Protein AF-A1ZEL5-F1 (afdb_monomer)

Organism: NCBI:txid313606

Sequence (64 aa):
MEQWEAIHEGFLRYYFSLSSTEIDSLSDDEFARQIALLEYIRDEERKQTAVNVSQSGASTAISF

Solvent-accessible surface area (backbone atoms only — not comparable to full-atom values): 3807 Å² total; per-residue (Å²): 130,57,77,67,56,59,55,50,51,56,49,44,33,69,78,68,68,47,50,72,70,56,58,73,67,46,52,72,71,53,47,51,49,53,51,54,51,51,52,50,52,52,51,51,52,50,53,53,48,56,52,51,55,58,50,57,60,55,64,69,75,73,78,129

Structure (mmCIF, N/CA/C/O backbone):
data_AF-A1ZEL5-F1
#
_entry.id   AF-A1ZEL5-F1
#
loop_
_atom_site.group_PDB
_atom_site.id
_atom_site.type_symbol
_atom_site.label_atom_id
_atom_site.label_alt_id
_atom_site.label_comp_id
_atom_site.label_asym_id
_atom_site.label_entity_id
_atom_site.label_seq_id
_atom_site.pdbx_PDB_ins_code
_atom_site.Cartn_x
_atom_site.Cartn_y
_atom_site.Cartn_z
_atom_site.occupancy
_atom_site.B_iso_or_equiv
_atom_site.auth_seq_id
_atom_site.auth_comp_id
_atom_site.auth_asym_id
_atom_site.auth_atom_id
_atom_site.pdbx_PDB_model_num
ATOM 1 N N . MET A 1 1 ? 6.011 10.804 -13.314 1.00 57.84 1 MET A N 1
ATOM 2 C CA . MET A 1 1 ? 5.188 10.261 -12.227 1.00 57.84 1 MET A CA 1
ATOM 3 C C . MET A 1 1 ? 3.946 11.095 -12.116 1.00 57.84 1 MET A C 1
ATOM 5 O O . MET A 1 1 ? 4.033 12.304 -11.903 1.00 57.84 1 MET A O 1
ATOM 9 N N . GLU A 1 2 ? 2.809 10.457 -12.332 1.00 77.94 2 GLU A N 1
ATOM 10 C CA . GLU A 1 2 ? 1.519 11.074 -12.068 1.00 77.94 2 GLU A CA 1
ATOM 11 C C . GLU A 1 2 ? 1.361 11.251 -10.550 1.00 77.94 2 GLU A C 1
ATOM 13 O O . GLU A 1 2 ? 1.847 10.441 -9.763 1.00 77.94 2 GLU A O 1
ATOM 18 N N . GLN A 1 3 ? 0.701 12.323 -10.103 1.00 78.62 3 GLN A N 1
ATOM 19 C CA . GLN A 1 3 ? 0.523 12.616 -8.671 1.00 78.62 3 GLN A CA 1
ATOM 20 C C . GLN A 1 3 ? -0.093 11.434 -7.895 1.00 78.62 3 GLN A C 1
ATOM 22 O O . GLN A 1 3 ? 0.190 11.247 -6.713 1.00 78.62 3 GLN A O 1
ATOM 27 N N . TRP A 1 4 ? -0.920 10.637 -8.575 1.00 77.19 4 TRP A N 1
ATOM 28 C CA . TRP A 1 4 ? -1.542 9.431 -8.045 1.00 77.19 4 TRP A CA 1
ATOM 29 C C . TRP A 1 4 ? -0.508 8.363 -7.658 1.00 77.19 4 TRP A C 1
ATOM 31 O O . TRP A 1 4 ? -0.585 7.830 -6.554 1.00 77.19 4 TRP A O 1
ATOM 41 N N . GLU A 1 5 ? 0.494 8.102 -8.500 1.00 76.00 5 GLU A N 1
ATOM 42 C CA . GLU A 1 5 ? 1.531 7.088 -8.250 1.00 76.00 5 GLU A CA 1
ATOM 43 C C . GLU A 1 5 ? 2.372 7.446 -7.020 1.00 76.00 5 GLU A C 1
ATOM 45 O O . GLU A 1 5 ? 2.563 6.615 -6.136 1.00 76.00 5 GLU A O 1
ATOM 50 N N . ALA A 1 6 ? 2.776 8.715 -6.898 1.00 81.62 6 ALA A N 1
ATOM 51 C CA . ALA A 1 6 ? 3.589 9.194 -5.777 1.00 81.62 6 ALA A CA 1
ATOM 52 C C . ALA A 1 6 ? 2.873 9.069 -4.417 1.00 81.62 6 ALA A C 1
ATOM 54 O O . ALA A 1 6 ? 3.502 8.803 -3.390 1.00 81.62 6 ALA A O 1
ATOM 55 N N . ILE A 1 7 ? 1.546 9.251 -4.395 1.00 83.88 7 ILE A N 1
ATOM 56 C CA . ILE A 1 7 ? 0.740 9.065 -3.181 1.00 83.88 7 ILE A CA 1
ATOM 57 C C . ILE A 1 7 ? 0.721 7.585 -2.782 1.00 83.88 7 ILE A C 1
ATOM 59 O O . ILE A 1 7 ? 0.934 7.267 -1.611 1.00 83.88 7 ILE A O 1
ATOM 63 N N . HIS A 1 8 ? 0.491 6.682 -3.738 1.00 84.62 8 HIS A N 1
ATOM 64 C CA . HIS A 1 8 ? 0.436 5.246 -3.465 1.00 84.62 8 HIS A CA 1
ATOM 65 C C . HIS A 1 8 ? 1.801 4.690 -3.061 1.00 84.62 8 HIS A C 1
ATOM 67 O O . HIS A 1 8 ? 1.871 3.940 -2.091 1.00 84.62 8 HIS A O 1
ATOM 73 N N . GLU A 1 9 ? 2.885 5.126 -3.704 1.00 86.44 9 GLU A N 1
ATOM 74 C CA . GLU A 1 9 ? 4.249 4.772 -3.306 1.00 86.44 9 GLU A CA 1
ATOM 75 C C . GLU A 1 9 ? 4.498 5.122 -1.831 1.00 86.44 9 GLU A C 1
ATOM 77 O O . GLU A 1 9 ? 4.938 4.276 -1.053 1.00 86.44 9 GLU A O 1
ATOM 82 N N . GLY A 1 10 ? 4.132 6.334 -1.398 1.00 87.62 10 GLY A N 1
ATOM 83 C CA . GLY A 1 10 ? 4.263 6.748 0.000 1.00 87.62 10 GLY A CA 1
ATOM 84 C C . GLY A 1 10 ? 3.545 5.814 0.982 1.00 87.62 10 GLY A C 1
ATOM 85 O O . GLY A 1 10 ? 4.108 5.459 2.021 1.00 87.62 10 GLY A O 1
ATOM 86 N N . PHE A 1 11 ? 2.333 5.365 0.644 1.00 89.62 11 PHE A N 1
ATOM 87 C CA . PHE A 1 11 ? 1.590 4.416 1.474 1.00 89.62 11 PHE A CA 1
ATOM 88 C C . PHE A 1 11 ? 2.194 3.015 1.469 1.00 89.62 11 PHE A C 1
ATOM 90 O O . PHE A 1 11 ? 2.270 2.397 2.528 1.00 89.62 11 PHE A O 1
ATOM 97 N N . LEU A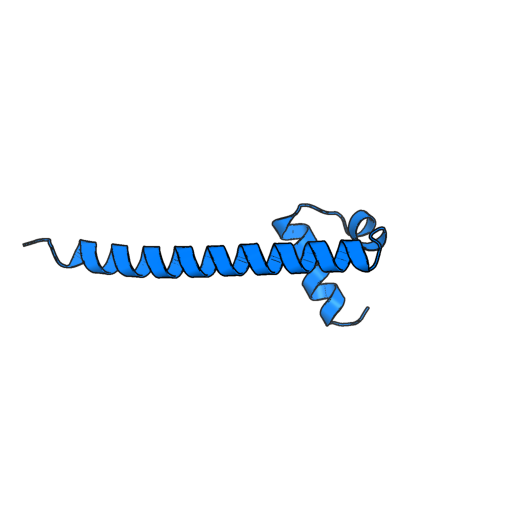 1 12 ? 2.646 2.524 0.316 1.00 91.31 12 LEU A N 1
ATOM 98 C CA . LEU A 1 12 ? 3.286 1.214 0.212 1.00 91.31 12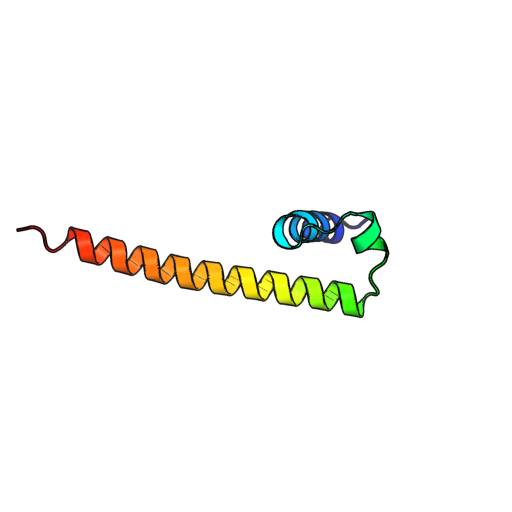 LEU A CA 1
ATOM 99 C C . LEU A 1 12 ? 4.565 1.153 1.050 1.00 91.31 12 LEU A C 1
ATOM 101 O O . LEU A 1 12 ? 4.781 0.195 1.794 1.00 91.31 12 LEU A O 1
ATOM 105 N N . ARG A 1 13 ? 5.372 2.215 1.007 1.00 92.88 13 ARG A N 1
ATOM 106 C CA . ARG A 1 13 ? 6.567 2.347 1.846 1.00 92.88 13 ARG A CA 1
ATOM 107 C C . ARG A 1 13 ? 6.221 2.376 3.336 1.00 92.88 13 ARG A C 1
ATOM 109 O O . ARG A 1 13 ? 6.926 1.773 4.136 1.00 92.88 13 ARG A O 1
ATOM 116 N N . TYR A 1 14 ? 5.140 3.058 3.715 1.00 90.38 14 TYR A N 1
ATOM 117 C CA . TYR A 1 14 ? 4.719 3.172 5.114 1.00 90.38 14 TYR A CA 1
ATOM 118 C C . TYR A 1 14 ? 4.126 1.869 5.677 1.00 90.38 14 TYR A C 1
ATOM 120 O O . TYR A 1 14 ? 4.541 1.430 6.746 1.00 90.38 14 TYR A O 1
ATOM 128 N N . TYR A 1 15 ? 3.183 1.240 4.968 1.00 89.25 15 TYR A N 1
ATOM 129 C CA . TYR A 1 15 ? 2.466 0.054 5.458 1.00 89.25 15 TYR A CA 1
ATOM 130 C C . TYR A 1 15 ? 3.239 -1.250 5.251 1.00 89.25 15 TYR A C 1
ATOM 132 O O . TYR A 1 15 ? 3.168 -2.140 6.096 1.00 89.25 15 TYR A O 1
ATOM 140 N N . PHE A 1 16 ? 3.982 -1.376 4.149 1.00 92.44 16 PHE A N 1
ATOM 141 C CA . PHE A 1 16 ? 4.645 -2.630 3.774 1.00 92.44 16 PHE A CA 1
ATOM 142 C C . PHE A 1 16 ? 6.169 -2.568 3.864 1.00 92.44 16 PHE A C 1
ATOM 144 O O .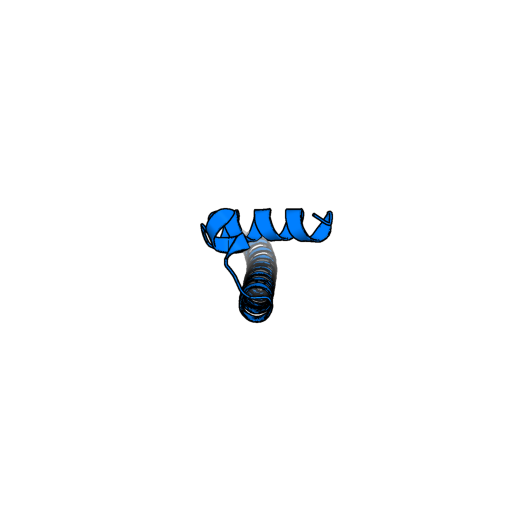 PHE A 1 16 ? 6.831 -3.561 3.584 1.00 92.44 16 PHE A O 1
ATOM 151 N N . SER A 1 17 ? 6.737 -1.430 4.284 1.00 92.94 17 SER A N 1
ATOM 152 C CA . SER A 1 17 ? 8.191 -1.227 4.390 1.00 92.94 17 SER A CA 1
ATOM 153 C C . SER A 1 17 ? 8.960 -1.473 3.085 1.00 92.94 17 SER A C 1
ATOM 155 O O . SER A 1 17 ? 10.154 -1.756 3.124 1.00 92.94 17 SER A O 1
ATOM 157 N N . LEU A 1 18 ? 8.293 -1.348 1.933 1.00 91.19 18 LEU A N 1
ATOM 158 C CA . LEU A 1 18 ? 8.946 -1.432 0.629 1.00 91.19 18 LEU A CA 1
ATOM 159 C C . LEU A 1 18 ? 9.833 -0.202 0.403 1.00 91.19 18 LEU A C 1
ATOM 161 O O . LEU A 1 18 ? 9.523 0.900 0.860 1.00 91.19 18 LEU A O 1
ATOM 165 N N . SER A 1 19 ? 10.937 -0.368 -0.314 1.00 93.19 19 SER A N 1
ATOM 166 C CA . SER A 1 19 ? 11.727 0.736 -0.863 1.00 93.19 19 SER A CA 1
ATOM 167 C C . SER A 1 19 ? 11.174 1.196 -2.215 1.00 93.19 19 SER A C 1
ATOM 169 O O . SER A 1 19 ? 10.472 0.449 -2.893 1.00 93.19 19 SER A O 1
ATOM 171 N N . SER A 1 20 ? 11.518 2.414 -2.645 1.00 90.06 20 SER A N 1
ATOM 172 C CA . SER A 1 20 ? 11.145 2.908 -3.981 1.00 90.06 20 SER A CA 1
ATOM 173 C C . SER A 1 20 ? 11.656 1.977 -5.086 1.00 90.06 20 SER A C 1
ATOM 175 O O . SER A 1 20 ? 10.913 1.647 -5.996 1.00 90.06 20 SER A O 1
ATOM 177 N N . THR A 1 21 ? 12.876 1.446 -4.943 1.00 92.94 21 THR A N 1
ATOM 178 C CA . THR A 1 21 ? 13.445 0.475 -5.890 1.00 92.94 21 THR A CA 1
ATOM 179 C C . THR A 1 21 ? 12.639 -0.822 -5.961 1.00 92.94 21 THR A C 1
ATOM 181 O O . THR A 1 21 ? 12.472 -1.378 -7.041 1.00 92.94 21 THR A O 1
ATOM 184 N N . GLU A 1 22 ? 12.149 -1.324 -4.824 1.00 92.62 22 GLU A N 1
ATOM 185 C CA . GLU A 1 22 ? 11.292 -2.514 -4.805 1.00 92.62 22 GLU A CA 1
ATOM 186 C C . GLU A 1 22 ? 9.945 -2.235 -5.470 1.00 92.62 22 GLU A C 1
ATOM 188 O O . GLU A 1 22 ? 9.474 -3.075 -6.229 1.00 92.62 22 GLU A O 1
ATOM 193 N N . ILE A 1 23 ? 9.364 -1.052 -5.249 1.00 90.12 23 ILE A N 1
ATOM 194 C CA . ILE A 1 23 ? 8.097 -0.638 -5.867 1.00 90.12 23 ILE A CA 1
ATOM 195 C C . ILE A 1 23 ? 8.251 -0.496 -7.385 1.00 90.12 23 ILE A C 1
ATOM 197 O O . ILE A 1 23 ? 7.435 -1.041 -8.121 1.00 90.12 23 ILE A O 1
ATOM 201 N N . ASP A 1 24 ? 9.328 0.139 -7.849 1.00 90.25 24 ASP A N 1
ATOM 202 C CA . ASP A 1 24 ? 9.644 0.291 -9.277 1.00 90.25 24 ASP A CA 1
ATOM 203 C C . ASP A 1 24 ? 9.910 -1.056 -9.972 1.00 90.25 24 ASP A C 1
ATOM 205 O O . ASP A 1 24 ? 9.819 -1.161 -11.194 1.00 90.25 24 ASP A O 1
ATOM 209 N N . SER A 1 25 ? 10.266 -2.091 -9.204 1.00 94.19 25 SER A N 1
ATOM 210 C CA . SER A 1 25 ? 10.501 -3.443 -9.721 1.00 94.19 25 SER A CA 1
ATOM 211 C C . SER A 1 25 ? 9.241 -4.309 -9.804 1.00 94.19 25 SER A C 1
ATOM 213 O O . SER A 1 25 ? 9.308 -5.410 -10.353 1.00 94.19 25 SER A O 1
ATOM 215 N N . LEU A 1 26 ? 8.109 -3.837 -9.268 1.00 92.25 26 LEU A N 1
ATOM 216 C CA . LEU A 1 26 ? 6.842 -4.559 -9.329 1.00 92.25 26 LEU A CA 1
ATOM 217 C C . LEU A 1 26 ? 6.282 -4.532 -10.750 1.00 92.25 26 LEU A C 1
ATOM 219 O O . LEU A 1 26 ? 6.282 -3.504 -11.423 1.00 92.25 26 LEU A O 1
ATOM 223 N N . SER A 1 27 ? 5.731 -5.662 -11.183 1.00 94.69 27 SER A N 1
ATOM 224 C CA . SER A 1 27 ? 4.823 -5.665 -12.331 1.00 94.69 27 SER A CA 1
ATOM 225 C C . SER A 1 27 ? 3.519 -4.930 -12.004 1.00 94.69 27 SER A C 1
ATOM 227 O O . SER A 1 27 ? 3.126 -4.843 -10.838 1.00 94.69 27 SER A O 1
ATOM 229 N N . ASP A 1 28 ? 2.793 -4.481 -13.030 1.00 89.00 28 ASP A N 1
ATOM 230 C CA . ASP A 1 28 ? 1.490 -3.819 -12.868 1.00 89.00 28 ASP A CA 1
ATOM 231 C C . ASP A 1 28 ? 0.508 -4.660 -12.027 1.00 89.00 28 ASP A C 1
ATOM 233 O O . ASP A 1 28 ? -0.179 -4.138 -11.148 1.00 89.00 28 ASP A O 1
ATOM 237 N N . ASP A 1 29 ? 0.489 -5.983 -12.230 1.00 94.88 29 ASP A N 1
ATOM 238 C CA . ASP A 1 29 ? -0.358 -6.919 -11.477 1.00 94.88 29 ASP A CA 1
ATOM 239 C C . ASP A 1 29 ? 0.060 -7.050 -10.005 1.00 94.88 29 ASP A C 1
ATOM 241 O O . ASP A 1 29 ? -0.766 -7.292 -9.120 1.00 94.88 29 ASP A O 1
ATOM 245 N N . GLU A 1 30 ? 1.358 -6.972 -9.715 1.00 93.69 30 GLU A N 1
ATOM 246 C CA . GLU A 1 30 ? 1.860 -6.986 -8.340 1.00 93.69 30 GLU A CA 1
ATOM 247 C C . GLU A 1 30 ? 1.577 -5.659 -7.654 1.00 93.69 30 GLU A C 1
ATOM 249 O O . GLU A 1 30 ? 1.061 -5.663 -6.537 1.00 93.69 30 GLU A O 1
ATOM 254 N N . PHE A 1 31 ? 1.821 -4.543 -8.338 1.00 90.06 31 PHE A N 1
ATOM 255 C CA . PHE A 1 31 ? 1.493 -3.214 -7.848 1.00 90.06 31 PHE A CA 1
ATOM 256 C C . PHE A 1 31 ? -0.001 -3.113 -7.517 1.00 90.06 31 PHE A C 1
ATOM 258 O O . PHE A 1 31 ? -0.358 -2.792 -6.383 1.00 90.06 31 PHE A O 1
ATOM 265 N N . ALA A 1 32 ? -0.883 -3.511 -8.441 1.00 90.69 32 ALA A N 1
ATOM 266 C CA . ALA A 1 32 ? -2.329 -3.528 -8.226 1.00 90.69 32 ALA A CA 1
ATOM 267 C C . ALA A 1 32 ? -2.743 -4.396 -7.023 1.00 90.69 32 ALA A C 1
ATOM 269 O O . ALA A 1 32 ? -3.614 -4.003 -6.243 1.00 90.69 32 ALA A O 1
ATOM 270 N N . ARG A 1 33 ? -2.094 -5.553 -6.820 1.00 93.75 33 ARG A N 1
ATOM 271 C CA . ARG A 1 33 ? -2.329 -6.402 -5.639 1.00 93.75 33 ARG A CA 1
ATOM 272 C C . ARG A 1 33 ? -1.918 -5.719 -4.336 1.00 93.75 33 ARG A C 1
ATOM 274 O O . ARG A 1 33 ? -2.655 -5.826 -3.356 1.00 93.75 33 ARG A O 1
ATOM 281 N N . GLN A 1 34 ? -0.792 -5.005 -4.317 1.00 93.06 34 GLN A N 1
ATOM 282 C CA . GLN A 1 34 ? -0.374 -4.247 -3.135 1.00 93.06 34 GLN A CA 1
ATOM 283 C C . GLN A 1 34 ? -1.353 -3.109 -2.817 1.00 93.06 34 GLN A C 1
ATOM 285 O O . GLN A 1 34 ? -1.686 -2.897 -1.649 1.00 93.06 34 GLN A O 1
ATOM 290 N N . ILE A 1 35 ? -1.881 -2.424 -3.839 1.00 91.56 35 ILE A N 1
ATOM 291 C CA . ILE A 1 35 ? -2.917 -1.397 -3.649 1.00 91.56 35 ILE A CA 1
ATOM 292 C C . ILE A 1 35 ? -4.199 -2.008 -3.073 1.00 91.56 35 ILE A C 1
ATOM 294 O O . ILE A 1 35 ? -4.725 -1.498 -2.086 1.00 91.56 35 ILE A O 1
ATOM 298 N N . ALA A 1 36 ? -4.674 -3.130 -3.618 1.00 92.88 36 ALA A N 1
ATOM 299 C CA . ALA A 1 36 ? -5.876 -3.796 -3.113 1.00 92.88 36 ALA A CA 1
ATOM 300 C C . ALA A 1 36 ? -5.730 -4.236 -1.642 1.00 92.88 36 ALA A C 1
ATOM 302 O O . ALA A 1 36 ? -6.658 -4.088 -0.845 1.00 92.88 36 ALA A O 1
ATOM 303 N N . LEU A 1 37 ? -4.551 -4.737 -1.257 1.00 94.19 37 LEU A N 1
ATOM 304 C CA . LEU A 1 37 ? -4.265 -5.103 0.130 1.00 94.19 37 LEU A CA 1
ATOM 305 C C . LEU A 1 37 ? -4.244 -3.876 1.055 1.00 94.19 37 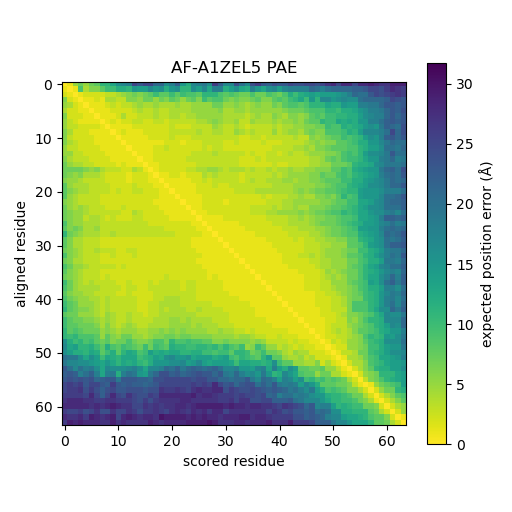LEU A C 1
ATOM 307 O O . LEU A 1 37 ? -4.796 -3.926 2.154 1.00 94.19 37 LEU A O 1
ATOM 311 N N . LEU A 1 38 ? -3.644 -2.769 0.610 1.00 92.75 38 LEU A N 1
ATOM 312 C CA . LEU A 1 38 ? -3.642 -1.504 1.346 1.00 92.75 38 LEU A CA 1
ATOM 313 C C . LEU A 1 38 ? -5.070 -1.001 1.601 1.00 92.75 38 LEU A C 1
ATOM 315 O O . 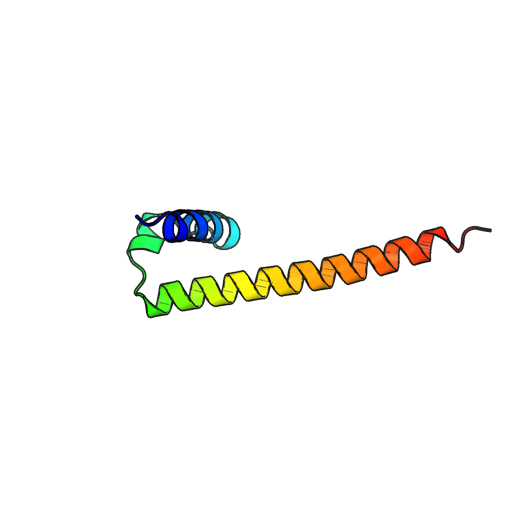LEU A 1 38 ? -5.391 -0.568 2.709 1.00 92.75 38 LEU A O 1
ATOM 319 N N . GLU A 1 39 ? -5.937 -1.055 0.590 1.00 91.12 39 GLU A N 1
ATOM 320 C CA . GLU A 1 39 ? -7.338 -0.651 0.724 1.00 91.12 39 GLU A CA 1
ATOM 321 C C . GLU A 1 39 ? -8.099 -1.526 1.719 1.00 91.12 39 GLU A C 1
ATOM 323 O O . GLU A 1 39 ? -8.831 -0.995 2.557 1.00 91.12 39 GLU A O 1
ATOM 328 N N . TYR A 1 40 ? -7.873 -2.842 1.684 1.00 92.88 40 TYR A N 1
ATOM 329 C CA . TYR A 1 40 ? -8.447 -3.773 2.652 1.00 92.88 40 TYR A CA 1
ATOM 330 C C . TYR A 1 40 ? -8.028 -3.437 4.091 1.00 92.88 40 TYR A C 1
ATOM 332 O O . TYR A 1 40 ? -8.885 -3.321 4.966 1.00 92.88 40 TYR A O 1
ATOM 340 N N . ILE A 1 41 ? -6.732 -3.210 4.336 1.00 90.44 41 ILE A N 1
ATOM 341 C CA . ILE A 1 41 ? -6.225 -2.840 5.669 1.00 90.44 41 ILE A CA 1
ATOM 342 C C . ILE A 1 41 ? -6.910 -1.563 6.168 1.00 90.44 41 ILE A C 1
ATOM 344 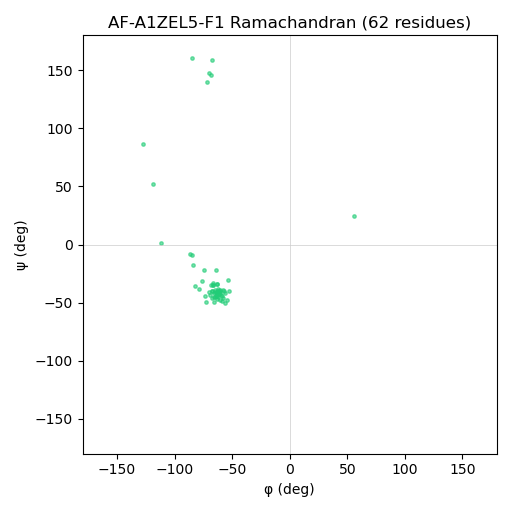O O . ILE A 1 41 ? -7.397 -1.521 7.297 1.00 90.44 41 ILE A O 1
ATOM 348 N N . ARG A 1 42 ? -7.013 -0.537 5.317 1.00 89.38 42 ARG A N 1
ATOM 349 C CA . ARG A 1 42 ? -7.667 0.731 5.677 1.00 89.38 42 ARG A CA 1
ATOM 350 C C . ARG A 1 42 ? -9.153 0.563 5.985 1.00 89.38 42 ARG A C 1
ATOM 352 O O . ARG A 1 42 ? -9.687 1.293 6.822 1.00 89.38 42 ARG A O 1
ATOM 359 N N . ASP A 1 43 ? -9.839 -0.348 5.301 1.00 92.00 43 ASP A N 1
ATOM 360 C CA . ASP A 1 43 ? -11.244 -0.649 5.578 1.00 92.00 43 ASP A CA 1
ATOM 361 C C . ASP A 1 43 ? -11.413 -1.350 6.935 1.00 92.00 43 ASP A C 1
ATOM 363 O O . ASP A 1 43 ? -12.261 -0.954 7.740 1.00 92.00 43 ASP A O 1
ATOM 367 N N . GLU A 1 44 ? -10.547 -2.313 7.249 1.00 92.75 44 GLU A N 1
ATOM 368 C CA . GLU A 1 44 ? -10.535 -2.980 8.555 1.00 92.75 44 GLU A CA 1
ATOM 369 C C . GLU A 1 44 ? -10.196 -2.007 9.700 1.00 92.75 44 GLU A C 1
ATOM 371 O O . GLU A 1 44 ? -10.876 -2.000 10.729 1.00 92.75 44 GLU A O 1
ATOM 376 N N . GLU A 1 45 ? -9.233 -1.098 9.509 1.00 89.38 45 GLU A N 1
ATOM 377 C CA . GLU A 1 45 ? -8.911 -0.042 10.482 1.00 89.38 45 GLU A CA 1
ATOM 378 C C . GLU A 1 45 ? -10.104 0.895 10.741 1.00 89.38 45 GLU A C 1
ATOM 380 O O . GLU A 1 45 ? -10.375 1.278 11.889 1.00 89.38 45 GLU A O 1
ATOM 385 N N . ARG A 1 46 ? -10.868 1.245 9.696 1.00 90.06 46 ARG A N 1
ATOM 386 C CA . ARG A 1 46 ? -12.095 2.049 9.831 1.00 90.06 46 ARG A CA 1
ATOM 387 C C . ARG A 1 46 ? -13.169 1.313 10.620 1.00 90.06 46 ARG A C 1
ATOM 389 O O . ARG A 1 46 ? -13.772 1.915 11.510 1.00 90.06 46 ARG A O 1
ATOM 396 N N . LYS A 1 47 ? -13.395 0.029 10.329 1.00 90.75 47 LYS A N 1
ATOM 397 C CA . LYS A 1 47 ? -14.352 -0.808 11.071 1.00 90.75 47 LYS A CA 1
ATOM 398 C C . LYS A 1 47 ? -13.962 -0.904 12.542 1.00 90.75 47 LYS A C 1
ATOM 400 O O . LYS A 1 47 ? -14.799 -0.648 13.406 1.00 90.75 4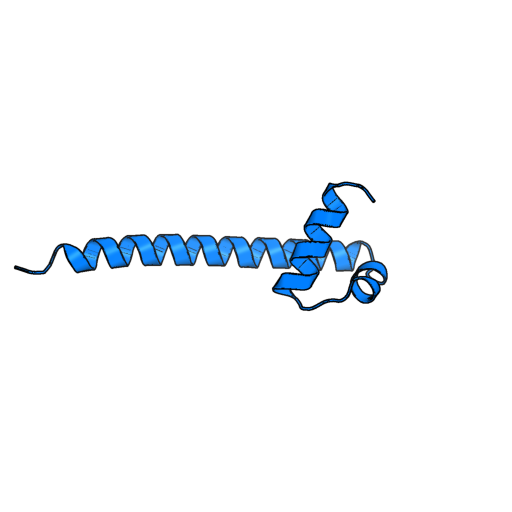7 LYS A O 1
ATOM 405 N N . GLN A 1 48 ? -12.691 -1.179 12.836 1.00 83.00 48 GLN A N 1
ATOM 406 C CA . GLN A 1 48 ? -12.196 -1.259 14.210 1.00 83.00 48 GLN A CA 1
ATOM 407 C C . GLN A 1 48 ? -12.363 0.072 14.954 1.00 83.00 48 GLN A C 1
ATOM 409 O O . GLN A 1 48 ? -12.787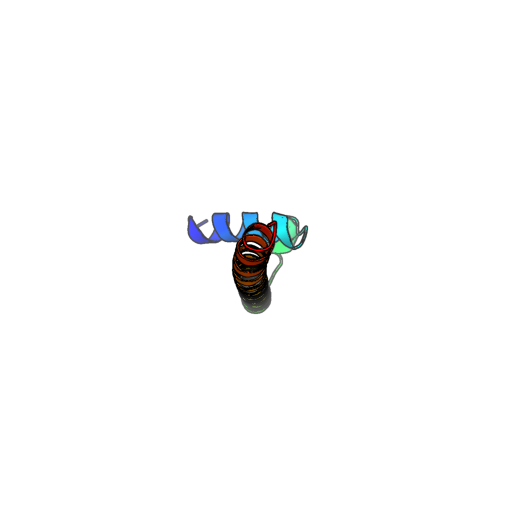 0.095 16.109 1.00 83.00 48 GLN A O 1
ATOM 414 N N . THR A 1 49 ? -12.090 1.194 14.286 1.00 82.75 49 THR A N 1
ATOM 415 C CA . THR A 1 49 ? -12.289 2.531 14.861 1.00 82.75 49 THR A CA 1
ATOM 416 C C . THR A 1 49 ? -13.763 2.790 15.177 1.00 82.75 49 THR A C 1
ATOM 418 O O . THR A 1 49 ? -14.081 3.264 16.268 1.00 82.75 49 THR A O 1
ATOM 421 N N . ALA A 1 50 ? -14.678 2.433 14.271 1.00 74.56 50 ALA A N 1
ATOM 422 C CA . ALA A 1 50 ? -16.118 2.582 14.489 1.00 74.56 50 ALA A CA 1
ATOM 423 C C . ALA A 1 50 ? -16.622 1.746 15.684 1.00 74.56 50 ALA A C 1
ATOM 425 O O . ALA A 1 50 ? -17.448 2.219 16.473 1.00 74.56 50 ALA A O 1
ATOM 426 N N . VAL A 1 51 ? -16.087 0.533 15.859 1.00 74.69 51 VAL A N 1
ATOM 427 C CA . VAL A 1 51 ? -16.375 -0.325 17.019 1.00 74.69 51 VAL A CA 1
ATOM 428 C C . VAL A 1 51 ? -15.839 0.301 18.309 1.00 74.69 51 VAL A C 1
ATOM 430 O O . VAL A 1 51 ? -16.592 0.451 19.272 1.00 74.69 51 VAL A O 1
ATOM 433 N N . ASN A 1 52 ? -14.576 0.738 18.318 1.00 71.75 52 ASN A N 1
ATOM 434 C CA . ASN A 1 52 ? -13.940 1.333 19.495 1.00 71.75 52 ASN A CA 1
ATOM 435 C C . ASN A 1 52 ? -14.678 2.595 19.974 1.00 71.75 52 ASN A C 1
ATOM 437 O O . ASN A 1 52 ? -14.934 2.742 21.168 1.00 71.75 52 ASN A O 1
ATOM 441 N N . VAL A 1 53 ? -15.086 3.477 19.053 1.00 71.88 53 VAL A N 1
ATOM 442 C CA . VAL A 1 53 ? -15.869 4.684 19.380 1.00 71.88 53 VAL A CA 1
ATOM 443 C C . VAL A 1 53 ? -17.212 4.318 20.024 1.00 71.88 53 VAL A C 1
ATOM 445 O O . VAL A 1 53 ? -17.607 4.923 21.022 1.00 71.88 53 VAL A O 1
ATOM 448 N N . SER A 1 54 ? -17.891 3.295 19.504 1.00 65.94 54 SER A N 1
ATOM 449 C CA . SER A 1 54 ? -19.182 2.837 20.036 1.00 65.94 54 SER A CA 1
ATOM 450 C C . SER A 1 54 ? -19.054 2.231 21.441 1.00 65.94 54 SER A C 1
ATOM 452 O O . SER A 1 54 ? -19.929 2.418 22.286 1.00 65.94 54 SER A O 1
ATOM 454 N N . GLN A 1 55 ? -17.945 1.541 21.720 1.00 57.66 55 GLN A N 1
ATOM 455 C CA . GLN A 1 55 ? -17.695 0.892 23.009 1.00 57.66 55 GLN A CA 1
ATOM 456 C C . GLN A 1 55 ? -17.227 1.885 24.090 1.00 57.66 55 GLN A C 1
ATOM 458 O O . GLN A 1 55 ? -17.672 1.801 25.237 1.00 57.66 55 GLN A O 1
ATOM 463 N N . SER A 1 56 ? -16.397 2.874 23.737 1.00 58.28 56 SER A N 1
ATOM 464 C CA . SER A 1 56 ? -15.990 3.945 24.660 1.00 58.28 56 SER A CA 1
ATOM 465 C C . SER A 1 56 ? -17.156 4.859 25.052 1.00 58.28 56 SER A C 1
ATOM 467 O O . SER A 1 56 ? -17.233 5.266 26.208 1.00 58.28 56 SER A O 1
ATOM 469 N N . GLY A 1 57 ? -18.102 5.121 24.142 1.00 55.44 57 GLY A N 1
ATOM 470 C CA . GLY A 1 57 ? -19.318 5.883 24.454 1.00 55.44 57 GLY A CA 1
ATOM 471 C C . GLY A 1 57 ? -20.269 5.166 25.424 1.00 55.44 57 GLY A C 1
ATOM 472 O O . GLY A 1 57 ? -20.904 5.812 26.255 1.00 55.44 57 GLY A O 1
ATOM 473 N N . ALA A 1 58 ? -20.331 3.831 25.376 1.00 53.62 58 ALA A N 1
ATOM 474 C CA . ALA A 1 58 ? -21.153 3.032 26.288 1.00 53.62 58 ALA A CA 1
ATOM 475 C C . ALA A 1 58 ? -20.537 2.900 27.696 1.00 53.62 58 ALA A C 1
ATOM 477 O O . ALA A 1 58 ? -21.268 2.835 28.683 1.00 53.62 58 ALA A O 1
ATOM 478 N N . SER A 1 59 ? -19.203 2.903 27.810 1.00 51.66 59 SER A N 1
ATOM 479 C CA . SER A 1 59 ? -18.511 2.745 29.098 1.00 51.66 59 SER A CA 1
ATOM 480 C C . SER A 1 59 ? -18.562 3.991 29.991 1.00 51.66 59 SER A C 1
ATOM 482 O O . SER A 1 59 ? -18.402 3.863 31.201 1.00 51.66 59 SER A O 1
ATOM 484 N N . THR A 1 60 ? -18.784 5.191 29.443 1.00 51.47 60 THR A N 1
ATOM 485 C CA . THR A 1 60 ? -18.915 6.428 30.243 1.00 51.47 60 THR A CA 1
ATOM 486 C C . THR A 1 60 ? -20.33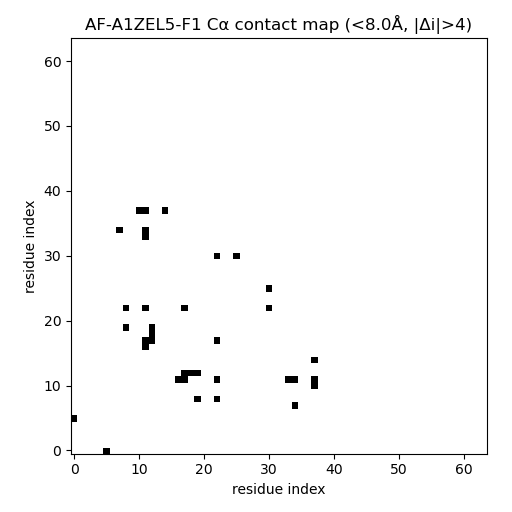4 6.634 30.792 1.00 51.47 60 THR A C 1
ATOM 488 O O . THR A 1 60 ? -20.519 7.393 31.737 1.00 51.47 60 THR A O 1
ATOM 491 N N . ALA A 1 61 ? -21.341 5.946 30.245 1.00 54.62 61 ALA A N 1
ATOM 492 C CA . ALA A 1 61 ? -22.743 6.113 30.638 1.00 54.62 61 ALA A CA 1
ATOM 493 C C . ALA A 1 61 ? -23.168 5.278 31.868 1.00 54.62 61 ALA A C 1
ATOM 495 O O . ALA A 1 61 ? -24.268 5.474 32.378 1.00 54.62 61 ALA A O 1
ATOM 496 N N . ILE A 1 62 ? -22.318 4.362 32.354 1.00 57.50 62 ILE A N 1
ATOM 497 C CA . ILE A 1 62 ? -22.618 3.439 33.467 1.00 57.50 62 ILE A CA 1
ATOM 498 C C . ILE A 1 62 ? -21.647 3.675 34.636 1.00 57.50 62 ILE A C 1
ATOM 500 O O . ILE A 1 62 ? -20.993 2.759 35.124 1.00 57.50 62 ILE A O 1
ATOM 504 N N . SER A 1 63 ? -21.540 4.926 35.075 1.00 50.41 63 SER A N 1
ATOM 505 C CA . SER A 1 63 ? -20.911 5.279 36.350 1.00 50.41 63 SER A CA 1
ATOM 506 C C . SER A 1 63 ? -21.900 6.139 37.132 1.00 50.41 63 SER A C 1
ATOM 508 O O . SER A 1 63 ? -21.888 7.363 37.011 1.00 50.41 63 SER A O 1
ATOM 510 N N . PHE A 1 64 ? -22.788 5.475 37.873 1.00 50.25 64 PHE A N 1
ATOM 511 C CA . PHE A 1 64 ? -23.656 6.064 38.895 1.00 50.25 64 PHE A CA 1
ATOM 512 C C . PHE A 1 64 ? -23.366 5.393 40.234 1.00 50.25 64 PHE A C 1
ATOM 514 O O . PHE A 1 64 ? -23.207 4.150 40.231 1.00 50.25 64 PHE A O 1
#

pLDDT: mean 82.08, std 14.15, range [50.25, 94.88]

Secondary structure (DSSP, 8-state):
--HHHHHHHHHHHHHH---HHHHHTS-HHHHHHHHHHHHHHHHHHHHHHHHHHHHHHHHSS---

Radius of gyration: 17.76 Å; Cα contacts (8 Å, |Δi|>4): 18; chains: 1; bounding box: 37×20×52 Å

Foldseek 3Di:
DPPVVVVLQVLCCVPVVDDPVRLVPDDPVRNVVSVVVSVVVVVVVVVVVVVVVVVVVVVVVPDD

Mean predicted aligned error: 8.6 Å